Protein AF-A0A914LHG0-F1 (afdb_monomer_lite)

Radius of gyration: 17.55 Å; chains: 1; bounding box: 27×55×31 Å

Foldseek 3Di:
DDPVVVVVCLLVLNDDDPVPDPDDPLVVVLVCLCSGNDPVSRDDPVVSVVSVVPDDDDPPDPDPPDPPDDDPPDPD

Sequence (76 aa):
MPFDFVIWQIGSGIKAPLTDLKMCHEAKVFLMYCWSFNPLDRKLFSELLQLLKTMPRITLRRSPSVPLCKSFESIF

Secondary structure (DSSP, 8-state):
--HHHHHHHHHTTPPPPSSSS---HHHHHHHHHHT-SSGGGSPPHHHHHHHHHHS-----PPPPSS-SS--S----

Structure (mmCIF, N/CA/C/O backbone):
data_AF-A0A914LHG0-F1
#
_entry.id   AF-A0A914LHG0-F1
#
loop_
_atom_site.group_PDB
_atom_site.id
_atom_site.type_symbol
_atom_site.label_atom_id
_atom_site.label_alt_id
_atom_site.label_comp_id
_atom_site.label_asym_id
_atom_site.label_entity_id
_atom_site.label_seq_id
_atom_site.pdbx_PDB_ins_code
_atom_site.Cartn_x
_atom_site.Cartn_y
_atom_site.Cartn_z
_atom_site.occupancy
_atom_site.B_iso_or_equiv
_atom_site.auth_seq_id
_atom_site.auth_comp_id
_atom_site.auth_asym_id
_atom_site.auth_atom_id
_atom_site.pdbx_PDB_model_num
ATOM 1 N N . MET A 1 1 ? 15.906 14.924 -6.297 1.00 61.94 1 MET A N 1
ATOM 2 C CA . MET A 1 1 ? 15.864 13.542 -6.820 1.00 61.94 1 MET A CA 1
ATOM 3 C C . MET A 1 1 ? 15.327 13.600 -8.238 1.00 61.94 1 MET A C 1
ATOM 5 O O . MET A 1 1 ? 14.248 14.159 -8.404 1.00 61.94 1 MET A O 1
ATOM 9 N N . PRO A 1 2 ? 16.066 13.113 -9.244 1.00 85.69 2 PRO A N 1
ATOM 10 C CA . PRO A 1 2 ? 15.553 12.974 -10.607 1.00 85.69 2 PRO A CA 1
ATOM 11 C C . PRO A 1 2 ? 14.378 11.985 -10.640 1.00 85.69 2 PRO A C 1
ATOM 13 O O . PRO A 1 2 ? 14.390 10.995 -9.910 1.00 85.69 2 PRO A O 1
ATOM 16 N N . PHE A 1 3 ? 13.370 12.238 -11.472 1.00 82.25 3 PHE A N 1
ATOM 17 C CA . PHE A 1 3 ? 12.166 11.402 -11.557 1.00 82.25 3 PHE A CA 1
ATOM 18 C C . PHE A 1 3 ? 12.464 9.981 -12.065 1.00 82.25 3 PHE A C 1
ATOM 20 O O . PHE A 1 3 ? 11.949 9.010 -11.512 1.00 82.25 3 PHE A O 1
ATOM 27 N N . ASP A 1 4 ? 13.369 9.845 -13.033 1.00 88.56 4 ASP A N 1
ATOM 28 C CA . ASP A 1 4 ? 13.790 8.550 -13.583 1.00 88.56 4 ASP A CA 1
ATOM 29 C C . ASP A 1 4 ? 14.408 7.629 -12.527 1.00 88.56 4 ASP A C 1
ATOM 31 O O . ASP A 1 4 ? 14.209 6.415 -12.549 1.00 88.56 4 ASP A O 1
ATOM 35 N N . PHE A 1 5 ? 15.098 8.210 -11.543 1.00 90.12 5 PHE A N 1
ATOM 36 C CA . PHE A 1 5 ? 15.652 7.452 -10.427 1.00 90.12 5 PHE A CA 1
ATOM 37 C C . PHE A 1 5 ? 14.541 6.853 -9.555 1.00 90.12 5 PHE A C 1
ATOM 39 O O . PHE A 1 5 ? 14.628 5.693 -9.163 1.00 90.12 5 PHE A O 1
ATOM 46 N N . VAL A 1 6 ? 13.461 7.602 -9.312 1.00 88.31 6 VAL A N 1
ATOM 47 C CA . VAL A 1 6 ? 12.305 7.125 -8.535 1.00 88.31 6 VAL A CA 1
ATOM 48 C C . VAL A 1 6 ? 11.581 5.997 -9.268 1.00 88.31 6 VAL A C 1
ATOM 50 O O . VAL A 1 6 ? 11.250 4.985 -8.649 1.00 88.31 6 VAL A O 1
ATOM 53 N N . ILE A 1 7 ? 11.376 6.132 -10.584 1.00 89.31 7 ILE A N 1
ATOM 54 C CA . ILE A 1 7 ? 10.782 5.063 -11.400 1.00 89.31 7 ILE A CA 1
ATOM 55 C C . ILE A 1 7 ? 11.629 3.797 -11.305 1.00 89.31 7 ILE A C 1
ATOM 57 O O . ILE A 1 7 ? 11.095 2.723 -11.028 1.00 89.31 7 ILE A O 1
ATOM 61 N N . TRP A 1 8 ? 12.942 3.917 -11.500 1.00 91.62 8 TRP A N 1
ATOM 62 C CA . TRP A 1 8 ? 13.849 2.775 -11.447 1.00 91.62 8 TRP A CA 1
ATOM 63 C C . TRP A 1 8 ? 13.863 2.102 -10.068 1.00 91.62 8 TRP A C 1
ATOM 65 O O . TRP A 1 8 ? 13.809 0.873 -9.982 1.00 91.62 8 TRP A O 1
ATOM 75 N N . GLN A 1 9 ? 13.872 2.886 -8.986 1.00 90.25 9 GLN A N 1
ATOM 76 C CA . GLN A 1 9 ? 13.805 2.363 -7.621 1.00 90.25 9 GLN A CA 1
ATOM 77 C C . GLN A 1 9 ? 12.531 1.541 -7.395 1.00 90.25 9 GLN A C 1
ATOM 79 O O . GLN A 1 9 ? 12.613 0.387 -6.969 1.00 90.25 9 GLN A O 1
ATOM 84 N N . ILE A 1 10 ? 11.365 2.099 -7.735 1.00 89.50 10 ILE A N 1
ATOM 85 C CA . ILE A 1 10 ? 10.075 1.414 -7.574 1.00 89.50 10 ILE A CA 1
ATOM 86 C C . ILE A 1 10 ? 10.014 0.168 -8.470 1.00 89.50 10 ILE A C 1
ATOM 88 O O . ILE A 1 10 ? 9.584 -0.894 -8.018 1.00 89.50 10 ILE A O 1
ATOM 92 N N . GLY A 1 11 ? 10.489 0.276 -9.715 1.00 88.06 11 GLY A N 1
ATOM 93 C CA . GLY A 1 11 ? 10.546 -0.828 -10.676 1.00 88.06 11 GLY A CA 1
ATOM 94 C C . GLY A 1 11 ? 11.462 -1.977 -10.243 1.00 88.06 11 GLY A C 1
ATOM 95 O O . GLY A 1 11 ? 11.209 -3.124 -10.597 1.00 88.06 11 GLY A O 1
ATOM 96 N N . SER A 1 12 ? 12.469 -1.687 -9.418 1.00 89.56 12 SER A N 1
ATOM 97 C CA . SER A 1 12 ? 13.385 -2.678 -8.836 1.00 89.56 12 SER A CA 1
ATOM 98 C C . SER A 1 12 ? 12.887 -3.244 -7.497 1.00 89.56 12 SER A C 1
ATOM 100 O O . SER A 1 12 ? 13.592 -4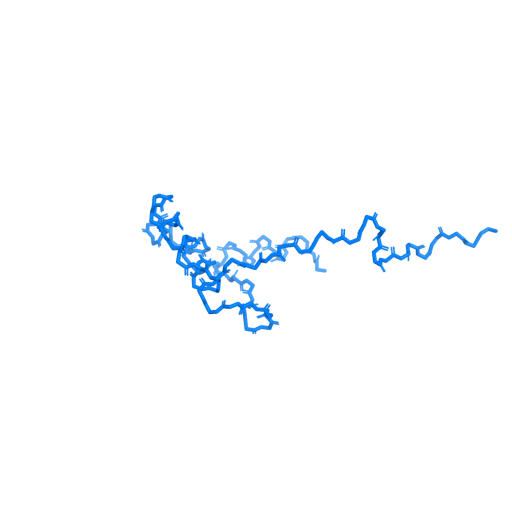.014 -6.847 1.00 89.56 12 SER A O 1
ATOM 102 N N . GLY A 1 13 ? 11.694 -2.842 -7.044 1.00 86.75 13 GLY A N 1
ATOM 103 C CA . GLY A 1 13 ? 11.115 -3.274 -5.770 1.00 86.75 13 GLY A CA 1
ATOM 104 C C . GLY A 1 13 ? 11.689 -2.576 -4.536 1.00 86.75 13 GLY A C 1
ATOM 105 O O . GLY A 1 13 ? 11.378 -2.975 -3.410 1.00 86.75 13 GLY A O 1
ATOM 106 N N . ILE A 1 14 ? 12.486 -1.519 -4.720 1.00 89.44 14 ILE A N 1
ATOM 107 C CA . ILE A 1 14 ? 12.987 -0.691 -3.623 1.00 89.44 14 ILE A CA 1
ATOM 108 C C . ILE A 1 14 ? 11.828 0.156 -3.095 1.00 89.44 14 ILE A C 1
ATOM 110 O O . ILE A 1 14 ? 11.206 0.930 -3.822 1.00 89.44 14 ILE A O 1
ATOM 114 N N . LYS A 1 15 ? 11.543 0.011 -1.800 1.00 86.00 15 LYS A N 1
ATOM 115 C CA . LYS A 1 15 ? 10.514 0.777 -1.088 1.00 86.00 15 LYS A CA 1
ATOM 116 C C . LYS A 1 15 ? 11.182 1.880 -0.277 1.00 86.00 15 LYS A C 1
ATOM 118 O O . LYS A 1 15 ? 12.318 1.724 0.169 1.00 86.00 15 LYS A O 1
ATOM 123 N N . ALA A 1 1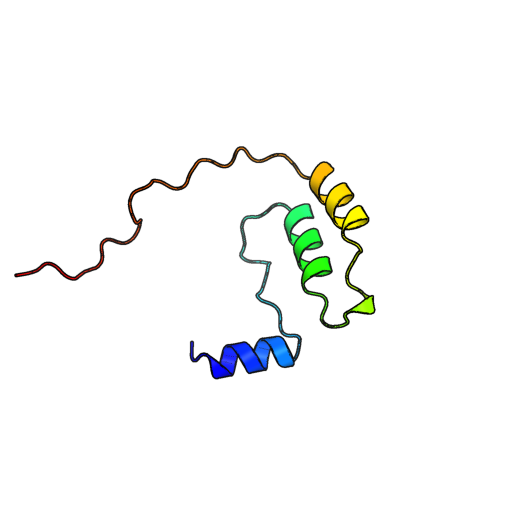6 ? 10.465 2.976 -0.046 1.00 84.50 16 ALA A N 1
ATOM 124 C CA . ALA A 1 16 ? 10.943 4.009 0.862 1.00 84.50 16 ALA A CA 1
ATOM 125 C C . ALA A 1 16 ? 11.156 3.416 2.272 1.00 84.50 16 ALA A C 1
ATOM 127 O O . ALA A 1 16 ? 10.312 2.638 2.735 1.00 84.50 16 ALA A O 1
ATOM 128 N N . PRO A 1 17 ? 12.255 3.762 2.965 1.00 81.88 17 PRO A N 1
ATOM 129 C CA . PRO A 1 17 ? 12.503 3.267 4.310 1.00 81.88 17 PRO A CA 1
ATOM 130 C C . PRO A 1 17 ? 11.408 3.763 5.263 1.00 81.88 17 PRO A C 1
ATOM 132 O O . PRO A 1 17 ? 11.177 4.959 5.412 1.00 81.88 17 PRO A O 1
ATOM 135 N N . LEU A 1 18 ? 10.730 2.825 5.928 1.00 82.00 18 LEU A N 1
ATOM 136 C CA . LEU A 1 18 ? 9.696 3.118 6.931 1.00 82.00 18 LEU A CA 1
ATOM 137 C C . LEU A 1 18 ? 10.271 3.276 8.349 1.00 82.00 18 LEU A C 1
ATOM 139 O O . LEU A 1 18 ? 9.532 3.530 9.304 1.00 82.00 18 LEU A O 1
ATOM 143 N N . THR A 1 19 ? 11.581 3.095 8.516 1.00 77.31 19 THR A N 1
ATOM 144 C CA . THR A 1 19 ? 12.286 3.177 9.801 1.00 77.31 19 THR A CA 1
ATOM 145 C C . THR A 1 19 ? 12.228 4.582 10.392 1.00 77.31 19 THR A C 1
ATOM 147 O O . THR A 1 19 ? 11.840 4.712 11.552 1.00 77.31 19 THR A O 1
ATOM 150 N N . ASP A 1 20 ? 12.472 5.614 9.582 1.00 72.62 20 ASP A N 1
ATOM 151 C CA . ASP A 1 20 ? 12.540 7.014 10.038 1.00 72.62 20 ASP A CA 1
ATOM 152 C C . ASP A 1 20 ? 11.169 7.685 10.209 1.00 72.62 20 ASP A C 1
ATOM 154 O O . ASP A 1 20 ? 11.053 8.772 10.781 1.00 72.62 20 ASP A O 1
ATOM 158 N N . LEU A 1 21 ? 10.092 7.032 9.761 1.00 77.88 21 LEU A N 1
ATOM 159 C CA . LEU A 1 21 ? 8.743 7.529 9.989 1.00 77.88 21 LEU A CA 1
ATOM 160 C C . LEU A 1 21 ? 8.311 7.293 11.441 1.00 77.88 21 LEU A C 1
ATOM 162 O O . LEU A 1 21 ? 8.210 6.153 11.913 1.00 77.88 21 LEU A O 1
ATOM 166 N N . LYS A 1 22 ? 7.962 8.393 12.121 1.00 78.81 22 LYS A N 1
ATOM 167 C CA . LYS A 1 22 ? 7.221 8.394 13.391 1.00 78.81 22 LYS A CA 1
ATOM 168 C C . LYS A 1 22 ? 5.777 7.950 13.144 1.00 78.81 22 LYS A C 1
ATOM 170 O O . LYS A 1 22 ? 4.861 8.765 13.083 1.00 78.81 22 LYS A O 1
ATOM 175 N N . MET A 1 23 ? 5.589 6.651 12.959 1.00 78.88 23 MET A N 1
ATOM 176 C CA . MET A 1 23 ? 4.288 6.003 12.792 1.00 78.88 23 MET A CA 1
ATOM 177 C C . MET A 1 23 ? 4.208 4.758 13.671 1.00 78.88 23 MET A C 1
ATOM 179 O O . MET A 1 23 ? 5.241 4.160 13.988 1.00 78.88 23 MET A O 1
ATOM 183 N N . CYS A 1 24 ? 2.991 4.371 14.065 1.00 83.31 24 CYS A N 1
ATOM 184 C CA . CYS A 1 24 ? 2.783 3.137 14.818 1.00 83.31 24 CYS A CA 1
ATOM 185 C C . C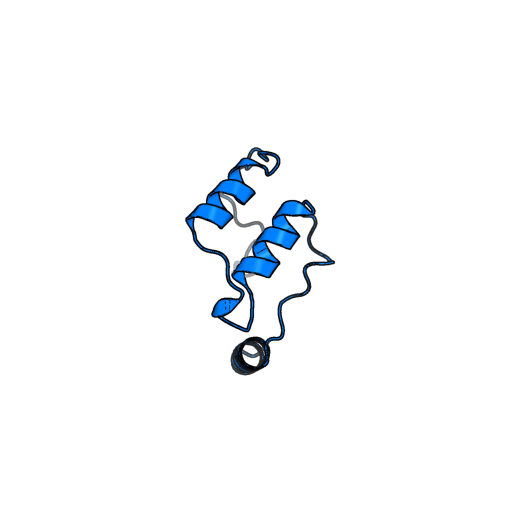YS A 1 24 ? 3.183 1.911 13.987 1.00 83.31 24 CYS A C 1
ATOM 187 O O . CYS A 1 24 ? 3.196 1.944 12.752 1.00 83.31 24 CYS A O 1
ATOM 189 N N . HIS A 1 25 ? 3.527 0.828 14.679 1.00 86.44 25 HIS A N 1
ATOM 190 C CA . HIS A 1 25 ? 3.977 -0.411 14.056 1.00 86.44 25 HIS A CA 1
ATOM 191 C C . HIS A 1 25 ? 2.937 -0.957 13.066 1.00 86.44 25 HIS A C 1
ATOM 193 O O . HIS A 1 25 ? 3.283 -1.319 11.942 1.00 86.44 25 HIS A O 1
ATOM 199 N N . GLU A 1 26 ? 1.656 -0.917 13.429 1.00 86.12 26 GLU A N 1
ATOM 200 C CA . GLU A 1 26 ? 0.551 -1.396 12.599 1.00 86.12 26 GLU A CA 1
ATOM 201 C C . GLU A 1 26 ? 0.447 -0.625 11.278 1.00 86.12 26 GLU A C 1
ATOM 203 O O . GLU A 1 26 ? 0.200 -1.227 10.235 1.00 86.12 26 GLU A O 1
ATOM 208 N N . ALA A 1 27 ? 0.707 0.688 11.290 1.00 87.25 27 ALA A N 1
ATOM 209 C CA . ALA A 1 27 ? 0.723 1.501 10.075 1.00 87.25 27 ALA A CA 1
ATOM 210 C C . ALA A 1 27 ? 1.907 1.143 9.163 1.00 87.25 27 ALA A C 1
ATOM 212 O O . ALA A 1 27 ? 1.759 1.119 7.939 1.00 87.25 27 ALA A O 1
ATOM 213 N N . LYS A 1 28 ? 3.071 0.808 9.738 1.00 88.31 28 LYS A N 1
ATOM 214 C CA . LYS A 1 28 ? 4.227 0.328 8.961 1.00 88.31 28 LYS A CA 1
ATOM 215 C C . LYS A 1 28 ? 3.920 -1.021 8.312 1.00 88.31 28 LYS A C 1
ATOM 217 O O . LYS A 1 28 ? 4.130 -1.178 7.113 1.00 88.31 28 LYS A O 1
ATOM 222 N N . VAL A 1 29 ? 3.350 -1.956 9.072 1.00 88.94 29 VAL A N 1
ATOM 223 C CA . VAL A 1 29 ? 2.919 -3.270 8.567 1.00 88.94 29 VAL A CA 1
ATOM 224 C C . VAL A 1 29 ? 1.858 -3.124 7.470 1.00 88.94 29 VAL A C 1
ATOM 226 O O . VAL A 1 29 ? 1.958 -3.772 6.428 1.00 88.94 29 VAL A O 1
ATOM 229 N N . PHE A 1 30 ? 0.887 -2.223 7.650 1.00 91.69 30 PHE A N 1
ATOM 230 C CA . PHE A 1 30 ? -0.119 -1.906 6.632 1.00 91.69 30 PHE A CA 1
ATOM 231 C C . PHE A 1 30 ? 0.529 -1.460 5.312 1.00 91.69 30 PHE A C 1
ATOM 233 O O . PHE A 1 30 ? 0.209 -1.997 4.250 1.00 91.69 30 PHE A O 1
ATOM 240 N N . LEU A 1 31 ? 1.483 -0.523 5.368 1.00 90.38 31 LEU A N 1
ATOM 241 C CA . LEU A 1 31 ? 2.208 -0.057 4.180 1.00 90.38 31 LEU A CA 1
ATOM 242 C C . LEU A 1 31 ? 3.017 -1.177 3.515 1.00 90.38 31 LEU A C 1
ATOM 244 O O . LEU A 1 31 ? 3.068 -1.239 2.288 1.00 90.38 31 LEU A O 1
ATOM 248 N N . MET A 1 32 ? 3.609 -2.089 4.292 1.00 90.75 32 MET A N 1
ATOM 249 C CA . MET A 1 32 ? 4.370 -3.216 3.742 1.00 90.75 32 MET A CA 1
ATOM 250 C C . MET A 1 32 ? 3.502 -4.165 2.906 1.00 90.75 32 MET A C 1
ATOM 252 O O . MET A 1 32 ? 3.968 -4.603 1.851 1.00 90.75 32 MET A O 1
ATOM 256 N N . TYR A 1 33 ? 2.256 -4.429 3.325 1.00 92.88 33 TYR A N 1
ATOM 257 C CA . TYR A 1 33 ? 1.293 -5.205 2.533 1.00 92.88 33 TYR A CA 1
ATOM 258 C C . TYR A 1 33 ? 0.895 -4.479 1.244 1.00 92.88 33 TYR A C 1
ATOM 260 O O . TYR A 1 33 ? 0.888 -5.080 0.171 1.00 92.88 33 TYR A O 1
ATOM 268 N N . CYS A 1 34 ? 0.602 -3.179 1.327 1.00 92.44 34 CYS A N 1
ATOM 269 C CA . CYS A 1 34 ? 0.184 -2.381 0.171 1.00 92.44 34 CYS A CA 1
ATOM 270 C C . CYS A 1 34 ? 1.300 -2.219 -0.871 1.00 92.44 34 CYS A C 1
ATOM 272 O O . CYS A 1 34 ? 1.050 -2.291 -2.073 1.00 92.44 34 CYS A O 1
ATOM 274 N N . TRP A 1 35 ? 2.539 -2.022 -0.422 1.00 92.12 35 TRP A N 1
ATOM 275 C CA . TRP A 1 35 ? 3.705 -1.856 -1.289 1.00 92.12 35 TRP A CA 1
ATOM 276 C C . TRP A 1 35 ? 4.409 -3.174 -1.600 1.00 92.12 35 TRP A C 1
ATOM 278 O O . TRP A 1 35 ? 5.601 -3.160 -1.902 1.00 92.12 35 TRP A O 1
ATOM 288 N N . SER A 1 36 ? 3.751 -4.334 -1.501 1.00 92.19 36 SER A N 1
ATOM 289 C CA . SER A 1 36 ? 4.399 -5.572 -1.943 1.00 92.19 36 SER A CA 1
ATOM 290 C C . SER A 1 36 ? 4.767 -5.494 -3.428 1.00 92.19 36 SER A C 1
ATOM 292 O O . SER A 1 36 ? 3.976 -5.024 -4.254 1.00 92.19 36 SER A O 1
ATOM 294 N N . PHE A 1 37 ? 5.996 -5.908 -3.749 1.00 91.44 37 PHE A N 1
ATOM 295 C CA . PHE A 1 37 ? 6.504 -5.901 -5.120 1.00 91.44 37 PHE A CA 1
ATOM 296 C C . PHE A 1 37 ? 5.752 -6.930 -5.963 1.00 91.44 37 PHE A C 1
ATOM 298 O O . PHE A 1 37 ? 5.266 -6.617 -7.046 1.00 91.44 37 PHE A O 1
ATOM 305 N N . ASN A 1 38 ? 5.566 -8.125 -5.404 1.00 92.00 38 ASN A N 1
ATOM 306 C CA . ASN A 1 38 ? 4.718 -9.147 -5.982 1.00 92.00 38 ASN A CA 1
ATOM 307 C C . ASN A 1 38 ? 3.236 -8.791 -5.744 1.00 92.00 38 ASN A C 1
ATOM 309 O O . ASN A 1 38 ? 2.827 -8.623 -4.589 1.00 92.00 38 ASN A O 1
ATOM 313 N N . PRO A 1 39 ? 2.412 -8.676 -6.801 1.00 89.25 39 PRO A N 1
ATOM 314 C CA . PRO A 1 39 ? 0.996 -8.351 -6.660 1.00 89.25 39 PRO A CA 1
ATOM 315 C C . PRO A 1 39 ? 0.205 -9.414 -5.889 1.00 89.25 39 PRO A C 1
ATOM 317 O O . PRO A 1 39 ? -0.774 -9.060 -5.241 1.00 89.25 39 PRO A O 1
ATOM 320 N N . LEU A 1 40 ? 0.634 -10.682 -5.912 1.00 92.31 40 LEU A N 1
ATOM 321 C CA . LEU A 1 40 ? -0.045 -11.775 -5.204 1.00 92.31 40 LEU A CA 1
ATOM 322 C C . LEU A 1 40 ? 0.097 -11.684 -3.680 1.00 92.31 40 LEU A C 1
ATOM 324 O O . LEU A 1 40 ? -0.761 -12.166 -2.952 1.00 92.31 40 LEU A O 1
ATOM 328 N N . ASP A 1 41 ? 1.150 -11.022 -3.203 1.00 91.56 41 ASP A N 1
ATOM 329 C CA . ASP A 1 41 ? 1.393 -10.821 -1.772 1.00 91.56 41 ASP A CA 1
ATOM 330 C C . ASP A 1 41 ? 0.636 -9.599 -1.222 1.00 91.56 41 ASP A C 1
ATOM 332 O O . ASP A 1 41 ? 0.689 -9.308 -0.022 1.00 91.56 41 ASP A O 1
ATOM 336 N N . ARG A 1 42 ? -0.051 -8.837 -2.088 1.00 93.06 42 ARG A N 1
ATOM 337 C CA . ARG A 1 42 ? -0.878 -7.708 -1.658 1.00 93.06 42 ARG A CA 1
ATOM 338 C C . ARG A 1 42 ? -2.203 -8.233 -1.133 1.00 93.06 42 ARG A C 1
ATOM 340 O O . ARG A 1 42 ? -2.928 -8.947 -1.819 1.00 93.06 42 ARG A O 1
ATOM 347 N N . LYS A 1 43 ? -2.533 -7.822 0.086 1.00 92.94 43 LYS A N 1
ATOM 348 C CA . LYS A 1 43 ? -3.794 -8.187 0.726 1.00 92.94 43 LYS A CA 1
ATOM 349 C C . LYS A 1 43 ? -5.000 -7.612 -0.001 1.00 92.94 43 LYS A C 1
ATOM 351 O O . LYS A 1 43 ? -4.936 -6.535 -0.603 1.00 92.94 43 LYS A O 1
ATOM 356 N N . LEU A 1 44 ? -6.122 -8.311 0.131 1.00 93.94 44 LEU A N 1
ATOM 357 C CA . LEU A 1 44 ? -7.402 -7.831 -0.370 1.00 93.94 44 LEU A CA 1
ATOM 358 C C . LEU A 1 44 ? -7.850 -6.598 0.414 1.00 93.94 44 LEU A C 1
ATOM 360 O O . LEU A 1 44 ? -7.524 -6.408 1.589 1.00 93.94 44 LEU A O 1
ATOM 364 N N . PHE A 1 45 ? -8.676 -5.774 -0.224 1.00 93.00 45 PHE A N 1
ATOM 365 C CA . PHE A 1 45 ? -9.185 -4.557 0.402 1.00 93.00 45 PHE A CA 1
ATOM 366 C C . PHE A 1 45 ? -9.982 -4.840 1.688 1.00 93.00 45 PHE A C 1
ATOM 368 O O . PHE A 1 45 ? -9.906 -4.078 2.649 1.00 93.00 45 PHE A O 1
ATOM 375 N N . SER A 1 46 ? -10.706 -5.961 1.738 1.00 93.94 46 SER A N 1
ATOM 376 C CA . SER A 1 46 ? -11.433 -6.416 2.929 1.00 93.94 46 SER A CA 1
ATOM 377 C C . SER A 1 46 ? -10.507 -6.672 4.124 1.00 93.94 46 SER A C 1
ATOM 379 O O . SER A 1 46 ? -10.816 -6.253 5.240 1.00 93.94 46 SER A O 1
ATOM 381 N N . GLU A 1 47 ? -9.356 -7.303 3.896 1.00 92.38 47 GLU A N 1
ATOM 382 C CA . GLU A 1 47 ? -8.356 -7.586 4.931 1.00 92.38 47 GLU A CA 1
ATOM 383 C C . GLU A 1 47 ? -7.629 -6.311 5.376 1.00 92.38 47 GLU A C 1
ATOM 385 O O . GLU A 1 47 ? -7.405 -6.095 6.569 1.00 92.38 47 GLU A O 1
ATOM 390 N N . LEU A 1 48 ? -7.304 -5.425 4.428 1.00 92.25 48 LEU A N 1
ATOM 391 C CA . LEU A 1 48 ? -6.725 -4.112 4.723 1.00 92.25 48 LEU A CA 1
ATOM 392 C C . LEU A 1 48 ? -7.674 -3.267 5.582 1.00 92.25 48 LEU A C 1
ATOM 394 O O . LEU A 1 48 ? -7.236 -2.610 6.528 1.00 92.25 48 LEU A O 1
ATOM 398 N N . L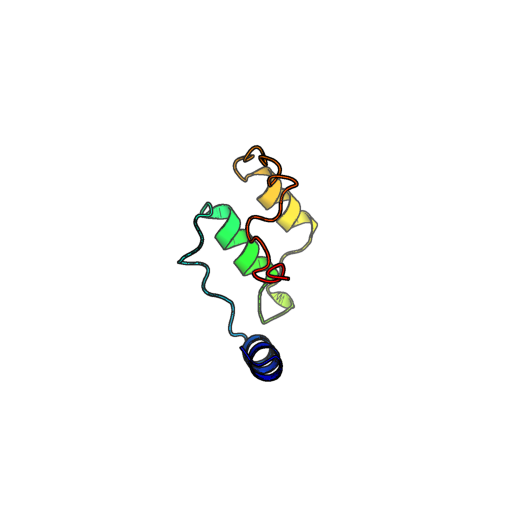EU A 1 49 ? -8.979 -3.320 5.305 1.00 91.31 49 LEU A N 1
ATOM 399 C CA . LEU A 1 49 ? -9.991 -2.634 6.103 1.00 91.31 49 LEU A CA 1
ATOM 400 C C . LEU A 1 49 ? -10.066 -3.186 7.534 1.00 91.31 49 LEU A C 1
ATOM 402 O O . LEU A 1 49 ? -10.245 -2.415 8.477 1.00 91.31 49 LEU A O 1
ATOM 406 N N . GLN A 1 50 ? -9.926 -4.500 7.717 1.00 91.12 50 GLN A N 1
ATOM 407 C CA . GLN A 1 50 ? -9.856 -5.098 9.053 1.00 91.12 50 GLN A CA 1
ATOM 408 C C . GLN A 1 50 ? -8.614 -4.620 9.814 1.00 91.12 50 GLN A C 1
ATOM 410 O O . GLN A 1 50 ? -8.739 -4.196 10.963 1.00 91.12 50 GLN A O 1
ATOM 415 N N . LEU A 1 51 ? -7.448 -4.585 9.161 1.00 89.12 51 LEU A N 1
ATOM 416 C CA . LEU A 1 51 ? -6.214 -4.062 9.755 1.00 89.12 51 LEU A CA 1
ATOM 417 C C . LEU A 1 51 ? -6.362 -2.580 10.148 1.00 89.12 51 LEU A C 1
ATOM 419 O O . LEU A 1 51 ? -5.999 -2.188 11.257 1.00 89.12 51 LEU A O 1
ATOM 423 N N . LEU A 1 52 ? -6.994 -1.765 9.299 1.00 88.12 52 LEU A N 1
ATOM 424 C CA . LEU A 1 52 ? -7.278 -0.355 9.585 1.00 88.12 52 LEU A CA 1
ATOM 425 C C . LEU A 1 52 ? -8.165 -0.168 10.824 1.00 88.12 52 LEU A C 1
ATOM 427 O O . LEU A 1 52 ? -7.928 0.745 11.613 1.00 88.12 52 LEU A O 1
ATOM 431 N N . LYS A 1 53 ? -9.155 -1.042 11.029 1.00 87.75 53 LYS A N 1
ATOM 432 C CA . LYS A 1 53 ? -10.029 -1.001 12.215 1.00 87.75 53 LYS A CA 1
ATOM 433 C C . LYS A 1 53 ? -9.285 -1.304 13.515 1.00 87.75 53 LYS A C 1
ATOM 435 O O . LYS A 1 53 ? -9.690 -0.797 14.559 1.00 87.75 53 LYS A O 1
ATOM 440 N N . THR A 1 54 ? -8.227 -2.112 13.453 1.00 85.38 54 THR A N 1
ATOM 441 C CA . THR A 1 54 ? -7.398 -2.449 14.623 1.00 85.38 54 THR A CA 1
ATOM 442 C C . THR A 1 54 ? -6.376 -1.374 14.984 1.00 85.38 54 THR A C 1
ATOM 444 O O . THR A 1 54 ? -5.857 -1.382 16.097 1.00 85.38 54 THR A O 1
ATOM 447 N N . MET A 1 55 ? -6.099 -0.428 14.082 1.00 84.12 55 MET A N 1
ATOM 448 C CA . MET A 1 55 ? -5.119 0.622 14.340 1.00 84.12 55 MET A CA 1
ATOM 449 C C . MET A 1 55 ? -5.620 1.647 15.367 1.00 84.12 55 MET A C 1
ATOM 451 O O . MET A 1 55 ? -6.812 1.981 15.392 1.00 84.12 55 MET A O 1
ATOM 455 N N . PRO A 1 56 ? -4.715 2.208 16.193 1.00 78.75 56 PRO A N 1
ATOM 456 C CA . PRO A 1 56 ? -5.070 3.292 17.094 1.00 78.75 56 PRO A CA 1
ATOM 457 C C . PRO A 1 56 ? -5.579 4.479 16.272 1.00 78.75 56 PRO A C 1
ATOM 459 O O . PRO A 1 56 ? -4.889 4.991 15.389 1.00 78.75 56 PRO A O 1
ATOM 462 N N . ARG A 1 57 ? -6.809 4.921 16.549 1.00 74.19 57 ARG A N 1
ATOM 463 C CA . ARG A 1 57 ? -7.396 6.084 15.876 1.00 74.19 57 ARG A CA 1
ATOM 464 C C . ARG A 1 57 ? -6.678 7.340 16.350 1.00 74.19 57 ARG A C 1
ATOM 466 O O . ARG A 1 57 ? -6.983 7.877 17.411 1.00 74.19 57 ARG A O 1
ATOM 473 N N . ILE A 1 58 ? -5.720 7.804 15.558 1.00 69.06 58 ILE A N 1
ATOM 474 C CA . ILE A 1 58 ? -5.088 9.099 15.779 1.00 69.06 58 ILE A CA 1
ATOM 475 C C . ILE A 1 58 ? -6.082 10.158 15.313 1.00 69.06 58 ILE A C 1
ATOM 477 O O . ILE A 1 58 ? -6.500 10.160 14.153 1.00 69.06 58 ILE A O 1
ATOM 481 N N . THR A 1 59 ? -6.471 11.071 16.202 1.00 66.50 59 THR A N 1
ATOM 482 C CA . THR A 1 59 ? -7.206 12.267 15.792 1.00 66.50 59 THR A CA 1
ATOM 483 C C . THR A 1 59 ? -6.309 13.055 14.847 1.00 66.50 59 THR A C 1
ATOM 485 O O . THR A 1 59 ? -5.337 13.672 15.285 1.00 66.50 59 THR A O 1
ATOM 488 N N . LEU A 1 60 ? -6.622 13.023 13.551 1.00 64.75 60 LEU A N 1
ATOM 489 C CA . LEU A 1 60 ? -5.955 13.849 12.555 1.00 64.75 60 LEU A CA 1
ATOM 490 C C . LEU A 1 60 ? -6.194 15.313 12.923 1.00 64.75 60 LEU A C 1
ATOM 492 O O . LEU A 1 60 ? -7.266 15.874 12.691 1.00 64.75 60 LEU A O 1
ATOM 496 N N . ARG A 1 61 ? -5.191 15.940 13.538 1.00 72.06 61 ARG A N 1
ATOM 497 C CA . ARG A 1 61 ? -5.142 17.395 13.628 1.00 72.06 61 ARG A CA 1
ATOM 498 C C . ARG A 1 61 ? -4.996 17.871 12.191 1.00 72.06 61 ARG A C 1
ATOM 500 O O . ARG A 1 61 ? -4.065 17.456 11.506 1.00 72.06 61 ARG A O 1
ATOM 507 N N . ARG A 1 62 ? -5.953 18.673 11.717 1.00 65.00 62 ARG A N 1
ATOM 508 C CA . ARG A 1 62 ? -5.847 19.298 10.397 1.00 65.00 62 ARG A CA 1
ATOM 509 C C . ARG A 1 62 ? -4.484 19.972 10.324 1.00 65.00 62 ARG A C 1
ATOM 511 O O . ARG A 1 62 ? -4.137 20.732 11.231 1.00 65.00 62 ARG A O 1
ATOM 518 N N . SER A 1 63 ? -3.731 19.681 9.269 1.00 65.94 63 SER A N 1
ATOM 519 C CA . SER A 1 63 ? -2.572 20.494 8.929 1.00 65.94 63 SER A CA 1
ATOM 520 C C . SER A 1 63 ? -3.037 21.950 8.886 1.00 65.94 63 SER A C 1
ATOM 522 O O . SER A 1 63 ? -4.133 22.203 8.368 1.00 65.94 63 SER A O 1
ATOM 524 N N . PRO A 1 64 ? -2.284 22.896 9.469 1.00 70.12 64 PRO A N 1
ATOM 525 C CA . PRO A 1 64 ? -2.627 24.303 9.362 1.00 70.12 64 PRO A CA 1
ATOM 526 C C . PRO A 1 64 ? -2.902 24.645 7.895 1.00 70.12 64 PRO A C 1
ATOM 528 O O . PRO A 1 64 ? -2.160 24.217 7.015 1.00 70.12 64 PRO A O 1
ATOM 531 N N . SER A 1 65 ? -3.957 25.414 7.623 1.00 71.69 65 SER A N 1
ATOM 532 C CA . SER A 1 65 ? -4.290 25.873 6.263 1.00 71.69 65 SER A CA 1
ATOM 533 C C . SER A 1 65 ? -3.200 26.764 5.657 1.00 71.69 65 SER A C 1
ATOM 535 O O . SER A 1 65 ? -3.273 27.136 4.491 1.00 71.69 65 SER A O 1
ATOM 537 N N . VAL A 1 66 ? -2.222 27.153 6.475 1.00 68.44 66 VAL A N 1
ATOM 538 C CA . VAL A 1 66 ? -1.082 27.962 6.083 1.00 68.44 66 VAL A CA 1
ATOM 539 C C . VAL A 1 66 ? 0.051 27.048 5.613 1.00 68.44 66 VAL A C 1
AT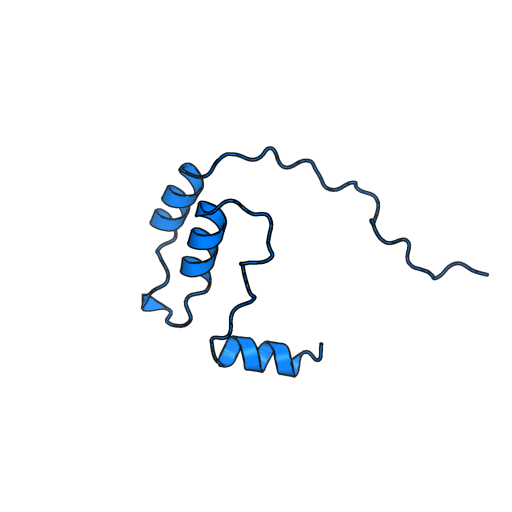OM 541 O O . VAL A 1 66 ? 0.382 26.079 6.303 1.00 68.44 66 VAL A O 1
ATOM 544 N N . PRO A 1 67 ? 0.669 27.328 4.455 1.00 67.38 67 PRO A N 1
ATOM 545 C CA . PRO A 1 67 ? 1.827 26.568 4.014 1.00 67.38 67 PRO A CA 1
ATOM 546 C C . PRO A 1 67 ? 2.950 26.706 5.054 1.00 67.38 67 PRO A C 1
ATOM 548 O O . PRO A 1 67 ? 3.321 27.815 5.436 1.00 67.38 67 PRO A O 1
ATOM 551 N N . LEU A 1 68 ? 3.487 25.575 5.532 1.00 59.81 68 LEU A N 1
ATOM 552 C CA . LEU A 1 68 ? 4.607 25.560 6.489 1.00 59.81 68 LEU A CA 1
ATOM 553 C C . LEU A 1 68 ? 5.879 26.191 5.896 1.00 59.81 68 LEU A C 1
ATOM 555 O O . LEU A 1 68 ? 6.738 26.676 6.629 1.00 59.81 68 LEU A O 1
ATOM 559 N N . CYS A 1 69 ? 5.985 26.196 4.568 1.00 60.34 69 CYS A N 1
ATOM 560 C CA . CYS A 1 69 ? 7.024 26.887 3.828 1.00 60.34 69 CYS A CA 1
ATOM 561 C C . CYS A 1 69 ? 6.455 28.202 3.294 1.00 60.34 69 CYS A C 1
ATOM 563 O O . CYS A 1 69 ? 5.605 28.200 2.405 1.00 60.34 69 CYS A O 1
ATOM 565 N N . LYS A 1 70 ? 6.949 29.334 3.803 1.00 59.31 70 LYS A N 1
ATOM 566 C CA . LYS A 1 70 ? 6.873 30.587 3.050 1.00 59.31 70 LYS A CA 1
ATOM 567 C C . LYS A 1 70 ? 7.763 30.395 1.823 1.00 59.31 70 LYS A C 1
ATOM 569 O O . LYS A 1 70 ? 8.965 30.199 1.990 1.00 59.31 70 LYS A O 1
ATOM 574 N N . SER A 1 71 ? 7.195 30.388 0.620 1.00 59.53 71 SER A N 1
ATOM 575 C CA . SER A 1 71 ? 7.996 30.499 -0.600 1.00 59.53 71 SER A CA 1
ATOM 576 C C . SER A 1 71 ? 8.871 31.745 -0.461 1.00 59.53 71 SER A C 1
ATOM 578 O O . SER A 1 71 ? 8.355 32.829 -0.193 1.00 59.53 71 SER A O 1
ATOM 580 N N . PHE A 1 72 ? 10.189 31.585 -0.560 1.00 57.66 72 PHE A N 1
ATOM 581 C CA . PHE A 1 72 ? 11.156 32.681 -0.498 1.00 57.66 72 PHE A CA 1
ATOM 582 C C . PHE A 1 72 ? 11.164 33.429 -1.839 1.00 57.66 72 PHE A C 1
ATOM 584 O O . PHE A 1 72 ? 12.162 33.453 -2.538 1.00 57.66 72 PHE A O 1
ATOM 591 N N . GLU A 1 73 ? 10.012 33.963 -2.232 1.00 57.66 73 GLU A N 1
ATOM 592 C CA . GLU A 1 73 ? 9.827 34.787 -3.426 1.00 57.66 73 GLU A CA 1
ATOM 593 C C . GLU A 1 73 ? 8.759 35.828 -3.094 1.00 57.66 73 GLU A C 1
ATOM 595 O O . GLU A 1 73 ? 7.566 35.631 -3.311 1.00 57.66 73 GLU A O 1
ATOM 600 N N . SER A 1 74 ? 9.198 36.890 -2.421 1.00 53.22 74 SER A N 1
ATOM 601 C CA . SER A 1 74 ? 8.526 38.192 -2.389 1.00 53.22 74 SER A CA 1
ATOM 602 C C . SER A 1 74 ? 9.479 39.212 -1.759 1.00 53.22 74 SER A C 1
ATOM 604 O O . SER A 1 74 ? 9.168 39.823 -0.738 1.00 53.22 74 SER A O 1
ATOM 606 N N . ILE A 1 75 ? 10.675 39.347 -2.335 1.00 46.72 75 ILE A N 1
ATOM 607 C CA . ILE A 1 75 ? 11.470 40.570 -2.210 1.00 46.72 75 ILE A CA 1
ATOM 608 C C . ILE A 1 75 ? 11.380 41.240 -3.583 1.00 46.72 75 ILE A C 1
ATOM 610 O O . ILE A 1 75 ? 12.215 41.010 -4.452 1.00 46.72 75 ILE A O 1
ATOM 614 N N . PHE A 1 76 ? 10.303 41.996 -3.774 1.00 48.09 76 PHE A N 1
ATOM 615 C CA . PHE A 1 76 ? 10.304 43.195 -4.604 1.00 48.09 76 PHE A CA 1
ATOM 616 C C . PHE A 1 76 ? 10.156 44.376 -3.650 1.00 48.09 76 PHE A C 1
ATOM 618 O O . PHE A 1 76 ? 9.355 44.238 -2.692 1.00 4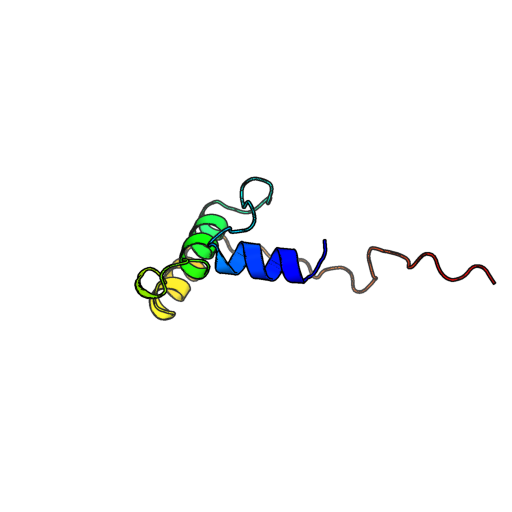8.09 76 PHE A O 1
#

Organism: Meloidogyne incognita (NCBI:txid6306)

pLDDT: mean 80.99, std 12.56, range [46.72, 93.94]